Protein AF-W1U5C8-F1 (afdb_monomer)

Mean predicted aligned error: 3.64 Å

pLDDT: mean 94.64, std 7.41, range [47.38, 98.44]

Secondary structure (DSSP, 8-state):
----TT-S-HHHHHHHHHHHHTT-TTS--------SS-GGG-S-EE---HHHHHHHHHT----HHHHHHHHHTT-S-HHHHHHHHH---------PPTT-EE---

Foldseek 3Di:
DDACQPVDDPVVLVVCQVCVVVVNNPPDDDDDDFDADDPPNDPWDFDDDVVVVVVCQVRHADDPVNLVVVVVVVSHDVVSSVVRRVDHDDDDDDDDDGRDIDDGD

Sequence (105 aa):
MMNTGLVTDFYQLTMAQGLWRIGAHDVPCVFDRTYRNNPFGGGYTVVAGLEHLVDFIQNFRYGESEIAYLRSLHTFDEGFLQWLADFRFTGDIYAMTEGTIAFPG

Solvent-accessible surface area (backbone atoms only — not comparable to full-atom values): 6780 Å² total; per-residue (Å²): 131,89,64,44,56,74,77,62,62,72,64,58,57,56,49,48,47,56,30,47,77,72,70,50,64,82,59,91,80,85,84,86,90,71,50,86,65,46,66,96,80,44,98,51,43,69,40,76,63,62,69,63,50,52,56,47,55,79,58,39,30,37,44,71,70,54,51,53,52,52,55,74,65,74,76,64,56,70,71,55,51,53,51,46,52,71,44,63,86,83,80,88,84,88,76,82,61,71,72,36,80,44,73,60,101

InterPro domains:
  IPR007229 Nicotinate phosphoribosyltransferase family [PTHR11098] (2-104)
  IPR040727 Nicotinate phosphoribosyltransferase, N-terminal domain [PF17767] (6-105)

Structure (mmCIF, N/CA/C/O backbone):
data_AF-W1U5C8-F1
#
_entry.id   AF-W1U5C8-F1
#
loop_
_atom_site.group_PDB
_atom_site.id
_atom_site.type_symbol
_atom_site.label_atom_id
_atom_site.label_alt_id
_atom_site.label_comp_id
_atom_site.label_asym_id
_atom_site.label_entity_id
_atom_site.label_seq_id
_atom_site.pdbx_PDB_ins_code
_atom_site.Cartn_x
_atom_site.Cartn_y
_atom_site.Cartn_z
_atom_site.occupancy
_atom_site.B_iso_or_equiv
_atom_site.auth_seq_id
_atom_site.auth_comp_id
_atom_site.auth_asym_id
_atom_site.auth_atom_id
_atom_site.pdbx_PDB_model_num
ATOM 1 N N . MET A 1 1 ? 0.582 16.435 -9.702 1.00 47.38 1 MET A N 1
ATOM 2 C CA . MET A 1 1 ? -0.340 15.321 -10.002 1.00 47.38 1 MET A CA 1
ATOM 3 C C . MET A 1 1 ? 0.104 14.162 -9.141 1.00 47.38 1 MET A C 1
ATOM 5 O O . MET A 1 1 ? 1.214 13.694 -9.348 1.00 47.38 1 MET A O 1
ATOM 9 N N . MET A 1 2 ? -0.647 13.826 -8.091 1.00 56.94 2 MET A N 1
ATOM 10 C CA . MET A 1 2 ? -0.251 12.766 -7.158 1.00 56.94 2 MET A CA 1
ATOM 11 C C . MET A 1 2 ? -0.474 11.412 -7.828 1.00 56.94 2 MET A C 1
ATOM 13 O O . MET A 1 2 ? -1.564 10.860 -7.753 1.00 56.94 2 MET A O 1
ATOM 17 N N . ASN A 1 3 ? 0.554 10.915 -8.512 1.00 62.03 3 ASN A N 1
ATOM 18 C CA . ASN A 1 3 ? 0.633 9.500 -8.833 1.00 62.03 3 ASN A CA 1
ATOM 19 C C . ASN A 1 3 ? 1.106 8.773 -7.566 1.00 62.03 3 ASN A C 1
ATOM 21 O O . ASN A 1 3 ? 2.040 9.226 -6.899 1.00 62.03 3 ASN A O 1
ATOM 25 N N . THR A 1 4 ? 0.371 7.735 -7.176 1.00 77.06 4 THR A N 1
ATOM 26 C CA . THR A 1 4 ? 0.480 7.075 -5.868 1.00 77.06 4 THR A CA 1
ATOM 27 C C . THR A 1 4 ? 1.182 5.723 -5.931 1.00 77.06 4 THR A C 1
ATOM 29 O O . THR A 1 4 ? 1.355 5.094 -4.888 1.00 77.06 4 THR A O 1
ATOM 32 N N . GLY A 1 5 ? 1.622 5.272 -7.111 1.00 86.19 5 GLY A N 1
ATOM 33 C CA . GLY A 1 5 ? 2.246 3.960 -7.296 1.00 86.19 5 GLY A CA 1
ATOM 34 C C . GLY A 1 5 ? 3.504 3.765 -6.445 1.00 86.19 5 GLY A C 1
ATOM 35 O O . GLY A 1 5 ? 3.801 2.654 -6.002 1.00 86.19 5 GLY A O 1
ATOM 36 N N . LEU A 1 6 ? 4.225 4.854 -6.160 1.00 93.75 6 LEU A N 1
ATOM 37 C CA . LEU A 1 6 ? 5.400 4.839 -5.282 1.00 93.75 6 LEU A CA 1
ATOM 38 C C . LEU A 1 6 ? 5.090 5.042 -3.792 1.00 93.75 6 LEU A C 1
ATOM 40 O O . LEU A 1 6 ? 6.017 5.052 -2.983 1.00 93.75 6 LEU A O 1
ATOM 44 N N . VAL A 1 7 ? 3.821 5.177 -3.395 1.00 93.81 7 VAL A N 1
ATOM 45 C CA . VAL A 1 7 ? 3.414 5.196 -1.979 1.00 93.81 7 VAL A CA 1
ATOM 46 C C . VAL A 1 7 ? 3.401 3.759 -1.458 1.00 93.81 7 VAL A C 1
ATOM 48 O O . VAL A 1 7 ? 2.362 3.138 -1.259 1.00 93.81 7 VAL A O 1
ATOM 51 N N . THR A 1 8 ? 4.598 3.207 -1.306 1.00 94.50 8 THR A N 1
ATOM 52 C CA . THR A 1 8 ? 4.848 1.839 -0.865 1.00 94.50 8 THR A CA 1
ATOM 53 C C . THR A 1 8 ? 6.277 1.722 -0.351 1.00 94.50 8 THR A C 1
ATOM 55 O O . THR A 1 8 ? 7.156 2.503 -0.718 1.00 94.50 8 THR A O 1
ATOM 58 N N . ASP A 1 9 ? 6.545 0.701 0.455 1.00 97.19 9 ASP A N 1
ATOM 59 C CA . ASP A 1 9 ? 7.915 0.318 0.766 1.00 97.19 9 ASP A CA 1
ATOM 60 C C . ASP A 1 9 ? 8.589 -0.324 -0.454 1.00 97.19 9 ASP A C 1
ATOM 62 O O . ASP A 1 9 ? 7.972 -1.095 -1.195 1.00 97.19 9 ASP A O 1
ATOM 66 N N . PHE A 1 10 ? 9.889 -0.071 -0.633 1.00 96.75 10 PHE A N 1
ATOM 67 C CA . PHE A 1 10 ? 10.663 -0.584 -1.772 1.00 96.75 10 PHE A CA 1
ATOM 68 C C . PHE A 1 10 ? 10.639 -2.117 -1.878 1.00 96.75 10 PHE A C 1
ATOM 70 O O . PHE A 1 10 ? 10.631 -2.664 -2.981 1.00 96.75 10 PHE A O 1
ATOM 77 N N . TYR A 1 11 ? 10.581 -2.821 -0.741 1.00 97.62 11 TYR A N 1
ATOM 78 C CA . TYR A 1 11 ? 10.559 -4.285 -0.735 1.00 97.62 11 TYR A CA 1
ATOM 79 C C . TYR A 1 11 ?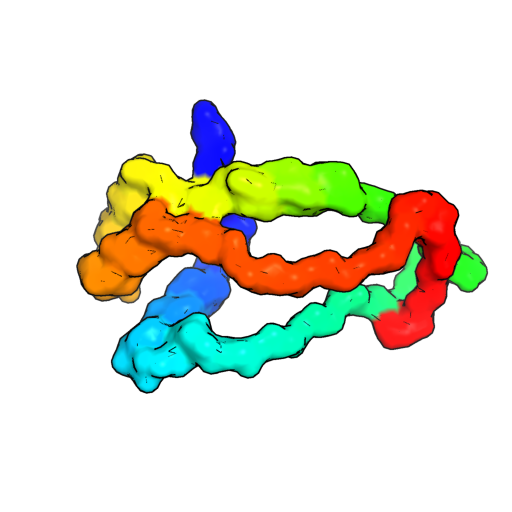 9.296 -4.867 -1.386 1.00 97.62 11 TYR A C 1
ATOM 81 O O . TYR A 1 11 ? 9.338 -5.986 -1.889 1.00 97.62 11 TYR A O 1
ATOM 89 N N . GLN A 1 12 ? 8.181 -4.129 -1.404 1.00 97.44 12 GLN A N 1
ATOM 90 C CA . GLN A 1 12 ? 6.956 -4.586 -2.063 1.00 97.44 12 GLN A CA 1
ATOM 91 C C . GLN A 1 12 ? 7.160 -4.683 -3.576 1.00 97.44 12 GLN A C 1
ATOM 93 O O . GLN A 1 12 ? 6.734 -5.650 -4.201 1.00 97.44 12 GLN A O 1
ATOM 98 N N . LEU A 1 13 ? 7.899 -3.734 -4.161 1.00 97.62 13 LEU A N 1
ATOM 99 C CA . LEU A 1 13 ? 8.224 -3.738 -5.588 1.00 97.62 13 LEU A CA 1
ATOM 100 C C . LEU A 1 13 ? 9.189 -4.873 -5.942 1.00 97.62 13 LEU A C 1
ATOM 102 O O . LEU A 1 13 ? 9.015 -5.546 -6.958 1.00 97.62 13 LEU A O 1
ATOM 106 N N . THR A 1 14 ? 10.200 -5.119 -5.104 1.00 98.12 14 THR A N 1
ATOM 107 C CA . THR A 1 14 ? 11.148 -6.216 -5.348 1.00 98.12 14 THR A CA 1
ATOM 108 C C . THR A 1 14 ? 10.490 -7.586 -5.173 1.00 98.12 14 THR A C 1
ATOM 110 O O . THR A 1 14 ? 10.768 -8.495 -5.957 1.00 98.12 14 THR A O 1
ATOM 113 N N . MET A 1 15 ? 9.573 -7.730 -4.211 1.00 98.12 15 MET A N 1
ATOM 114 C CA . MET A 1 15 ? 8.765 -8.938 -4.032 1.00 98.12 15 MET A CA 1
ATOM 115 C C . MET A 1 15 ? 7.815 -9.163 -5.212 1.00 98.12 15 MET A C 1
ATOM 117 O O . MET A 1 15 ? 7.779 -10.268 -5.754 1.00 98.12 15 MET A O 1
ATOM 121 N N . ALA A 1 16 ? 7.108 -8.119 -5.656 1.00 97.69 16 ALA A N 1
ATOM 122 C CA . ALA A 1 16 ? 6.215 -8.179 -6.810 1.00 97.69 16 ALA A CA 1
ATOM 123 C C . ALA A 1 16 ? 6.960 -8.609 -8.082 1.00 97.69 16 ALA A C 1
ATOM 125 O O . ALA A 1 16 ? 6.496 -9.507 -8.781 1.00 97.69 16 ALA A O 1
ATOM 126 N N . GLN A 1 17 ? 8.157 -8.069 -8.340 1.00 98.38 17 GLN A N 1
ATOM 127 C CA . GLN A 1 17 ? 9.001 -8.540 -9.441 1.00 98.38 17 GLN A CA 1
ATOM 128 C C . GLN A 1 17 ? 9.392 -10.016 -9.281 1.00 98.38 17 GLN A C 1
ATOM 130 O O . GLN A 1 17 ? 9.403 -10.763 -10.259 1.00 98.38 17 GLN A O 1
ATOM 135 N N . GLY A 1 18 ? 9.721 -10.449 -8.060 1.00 98.38 18 GLY A N 1
ATOM 136 C CA . GLY A 1 18 ? 10.019 -11.850 -7.763 1.00 98.38 18 GLY A CA 1
ATOM 137 C C . GLY A 1 18 ? 8.863 -12.780 -8.142 1.00 98.38 18 GLY A C 1
ATOM 138 O O . GLY A 1 18 ? 9.082 -13.764 -8.847 1.00 98.38 18 GLY A O 1
ATOM 139 N N . LEU A 1 19 ? 7.636 -12.427 -7.745 1.00 98.31 19 LEU A N 1
ATOM 140 C CA . LEU A 1 19 ? 6.413 -13.151 -8.110 1.00 98.31 19 LEU A CA 1
ATOM 141 C C . LEU A 1 19 ? 6.130 -13.081 -9.615 1.00 98.31 19 LEU A C 1
ATOM 143 O O . LEU A 1 19 ? 5.738 -14.082 -10.215 1.00 98.31 19 LEU A O 1
ATOM 147 N N . TRP A 1 20 ? 6.371 -11.930 -10.242 1.00 98.38 20 TRP A N 1
ATOM 148 C CA . TRP A 1 20 ? 6.193 -11.741 -11.679 1.00 98.38 20 TRP A CA 1
ATOM 149 C C . TRP A 1 20 ? 7.104 -12.666 -12.493 1.00 98.38 20 TRP A C 1
ATOM 151 O O . TRP A 1 20 ? 6.619 -13.391 -13.360 1.00 98.38 20 TRP A O 1
ATOM 161 N N . ARG A 1 21 ? 8.395 -12.739 -12.140 1.00 98.06 21 ARG A N 1
ATOM 162 C CA . ARG A 1 21 ? 9.397 -13.588 -12.811 1.00 98.06 21 ARG A CA 1
ATOM 163 C C . ARG A 1 21 ? 9.053 -15.075 -12.792 1.00 98.06 21 ARG A C 1
ATOM 165 O O . ARG A 1 21 ? 9.386 -15.782 -13.737 1.00 98.06 21 ARG A O 1
ATOM 172 N N . ILE A 1 22 ? 8.414 -15.550 -11.724 1.00 98.00 22 ILE A N 1
ATOM 173 C CA . ILE A 1 22 ? 8.002 -16.956 -11.594 1.00 98.00 22 ILE A CA 1
ATOM 174 C C . ILE A 1 22 ? 6.558 -17.204 -12.057 1.00 98.00 22 ILE A C 1
ATOM 176 O O . ILE A 1 22 ? 6.059 -18.315 -11.906 1.00 98.00 22 ILE A O 1
ATOM 180 N N . GLY A 1 23 ? 5.874 -16.186 -12.593 1.00 97.50 23 GLY A N 1
ATOM 181 C CA . GLY A 1 23 ? 4.489 -16.299 -13.057 1.00 97.50 23 GLY A CA 1
ATOM 182 C C . GLY A 1 23 ? 3.449 -16.452 -11.940 1.00 97.50 23 GLY A C 1
ATOM 183 O O . GLY A 1 23 ? 2.349 -16.921 -12.204 1.00 97.50 23 GLY A O 1
ATOM 184 N N . ALA A 1 24 ? 3.773 -16.070 -10.702 1.00 97.50 24 ALA A N 1
ATOM 185 C CA . ALA A 1 24 ? 2.896 -16.209 -9.534 1.00 97.50 24 ALA A CA 1
ATOM 186 C C . ALA A 1 24 ? 2.190 -14.903 -9.118 1.00 97.50 24 ALA A C 1
ATOM 188 O O . ALA A 1 24 ? 1.521 -14.867 -8.090 1.00 97.50 24 ALA A O 1
ATOM 189 N N . HIS A 1 25 ? 2.349 -13.823 -9.885 1.00 95.62 25 HIS A N 1
ATOM 190 C CA . HIS A 1 25 ? 1.794 -12.501 -9.567 1.00 95.62 25 HIS A CA 1
ATOM 191 C C . HIS A 1 25 ? 0.258 -12.435 -9.620 1.00 95.62 25 HIS A C 1
ATOM 193 O O . HIS A 1 25 ? -0.319 -11.596 -8.936 1.00 95.62 25 HIS A O 1
ATOM 199 N N . ASP A 1 26 ? -0.389 -13.345 -10.355 1.00 94.06 26 ASP A N 1
ATOM 200 C CA . ASP A 1 26 ? -1.854 -13.441 -10.461 1.00 94.06 26 ASP A CA 1
ATOM 201 C C . ASP A 1 26 ? -2.456 -14.540 -9.565 1.00 94.06 26 ASP A C 1
ATOM 203 O O . ASP A 1 26 ? -3.637 -14.876 -9.676 1.00 94.06 26 ASP A O 1
ATOM 207 N N . VAL A 1 27 ? -1.656 -15.144 -8.678 1.00 96.75 27 VAL A N 1
ATOM 208 C CA . VAL A 1 27 ? -2.165 -16.150 -7.737 1.00 96.75 27 VAL A CA 1
ATOM 209 C C . VAL A 1 27 ? -3.083 -15.463 -6.717 1.00 96.75 27 VAL A C 1
ATOM 211 O O . VAL A 1 27 ? -2.641 -14.525 -6.047 1.00 96.75 27 VAL A O 1
ATOM 214 N N . PRO A 1 28 ? -4.336 -15.930 -6.539 1.00 96.25 28 PRO A N 1
ATOM 215 C CA . PRO A 1 28 ? -5.237 -15.366 -5.542 1.00 96.25 28 PRO A CA 1
ATOM 216 C C . PRO A 1 28 ? -4.633 -15.418 -4.137 1.00 96.25 28 PRO A C 1
ATOM 218 O O . PRO A 1 28 ? -4.151 -16.461 -3.689 1.00 96.25 28 PRO A O 1
ATOM 221 N N . CYS A 1 29 ? -4.690 -14.294 -3.429 1.00 95.94 29 CYS A N 1
ATOM 222 C CA . CYS A 1 29 ? -4.182 -14.152 -2.071 1.00 95.94 29 CYS A CA 1
ATOM 223 C C . CYS A 1 29 ? -5.166 -13.363 -1.202 1.00 95.94 29 CYS A C 1
ATOM 225 O O . CYS A 1 29 ? -5.991 -12.601 -1.704 1.00 95.94 29 CYS A O 1
ATOM 227 N N . VAL A 1 30 ? -5.084 -13.576 0.112 1.00 97.56 30 VAL A N 1
ATOM 228 C CA . VAL A 1 30 ? -5.933 -12.920 1.112 1.00 97.56 30 VAL A CA 1
ATOM 229 C C . VAL A 1 30 ? -5.034 -12.302 2.173 1.00 97.56 3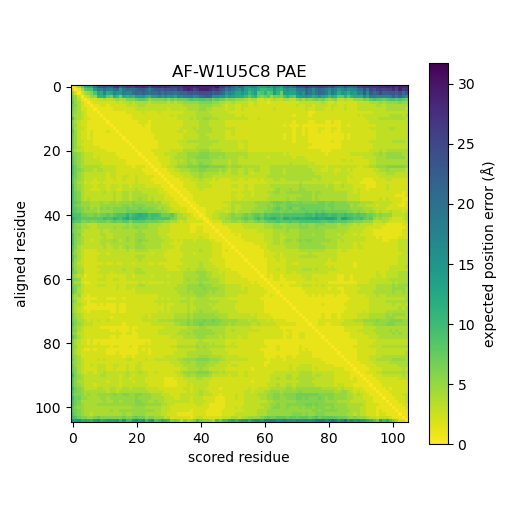0 VAL A C 1
ATOM 231 O O . VAL A 1 30 ? -4.100 -12.950 2.649 1.00 97.56 30 VAL A O 1
ATOM 234 N N . PHE A 1 31 ? -5.323 -11.054 2.534 1.00 96.81 31 PHE A N 1
ATOM 235 C CA . PHE A 1 31 ? -4.640 -10.324 3.594 1.00 96.81 31 PHE A CA 1
ATOM 236 C C . PHE A 1 31 ? -5.667 -9.747 4.562 1.00 96.81 31 PHE A C 1
ATOM 238 O O . PHE A 1 31 ? -6.590 -9.051 4.142 1.00 96.81 31 PHE A O 1
ATOM 245 N N . ASP A 1 32 ? -5.448 -9.975 5.853 1.00 96.31 32 ASP A N 1
ATOM 246 C CA . ASP A 1 32 ? -6.242 -9.387 6.925 1.00 96.31 32 ASP A CA 1
ATOM 247 C C . ASP A 1 32 ? -5.456 -8.273 7.613 1.00 96.31 32 ASP A C 1
ATOM 249 O O . ASP A 1 32 ? -4.280 -8.425 7.962 1.00 96.31 32 ASP A O 1
ATOM 253 N N . ARG A 1 33 ? -6.118 -7.135 7.831 1.00 94.56 33 ARG A N 1
ATOM 254 C CA . ARG A 1 33 ? -5.548 -6.014 8.575 1.00 94.56 33 ARG A CA 1
ATOM 255 C C . ARG A 1 33 ? -6.164 -5.956 9.961 1.00 94.56 33 ARG A C 1
ATOM 257 O O . ARG A 1 33 ? -7.338 -5.630 10.105 1.00 94.56 33 ARG A O 1
ATOM 264 N N . THR A 1 34 ? -5.336 -6.172 10.977 1.00 95.38 34 THR A N 1
ATOM 265 C CA . THR A 1 34 ? -5.751 -6.062 12.374 1.00 95.38 34 THR A CA 1
ATOM 266 C C . THR A 1 34 ? -4.760 -5.259 13.211 1.00 95.38 34 THR A C 1
ATOM 268 O O . THR A 1 34 ? -3.722 -4.798 12.725 1.00 95.38 34 THR A O 1
ATOM 271 N N . TYR A 1 35 ? -5.103 -5.033 14.477 1.00 95.25 35 TYR A N 1
ATOM 272 C CA . TYR A 1 35 ? -4.255 -4.334 15.432 1.00 95.25 35 TYR A CA 1
ATOM 273 C C . TYR A 1 35 ? -4.232 -5.091 16.764 1.00 95.25 35 TYR A C 1
ATOM 275 O O . TYR A 1 35 ? -5.192 -5.755 17.137 1.00 95.25 35 TYR A O 1
ATOM 283 N N . ARG A 1 36 ? -3.106 -5.012 17.483 1.00 95.88 36 ARG A N 1
ATOM 284 C CA . ARG A 1 36 ? -2.834 -5.907 18.625 1.00 95.88 36 ARG A CA 1
ATOM 285 C C . ARG A 1 36 ? -3.275 -5.371 19.979 1.00 95.88 36 ARG A C 1
ATOM 287 O O . ARG A 1 36 ? -3.520 -6.152 20.886 1.00 95.88 36 ARG A O 1
ATOM 294 N N . ASN A 1 37 ? -3.328 -4.052 20.135 1.00 95.81 37 ASN A N 1
ATOM 295 C CA . ASN A 1 37 ? -3.641 -3.404 21.405 1.00 95.81 37 ASN A CA 1
ATOM 296 C C . ASN A 1 37 ? -4.490 -2.167 21.153 1.00 95.81 37 ASN A C 1
ATOM 298 O O . ASN A 1 37 ? -4.209 -1.414 20.220 1.00 95.81 37 ASN A O 1
ATOM 302 N N . ASN A 1 38 ? -5.472 -1.916 22.016 1.00 96.75 38 ASN A N 1
ATOM 303 C CA . ASN A 1 38 ? -6.195 -0.654 21.974 1.00 96.75 38 ASN A CA 1
ATOM 304 C C . ASN A 1 38 ? -5.235 0.508 22.264 1.00 96.75 38 ASN A C 1
ATOM 306 O O . ASN A 1 38 ? -4.460 0.449 23.229 1.00 96.75 38 ASN A O 1
ATOM 310 N N . PRO A 1 39 ? -5.275 1.572 21.45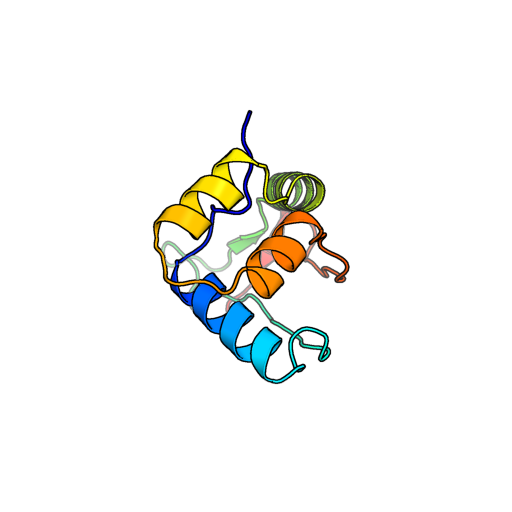0 1.00 94.75 39 PRO A N 1
ATOM 311 C CA . PRO A 1 39 ? -4.446 2.736 21.678 1.00 94.75 39 PRO A CA 1
ATOM 312 C C . PRO A 1 39 ? -4.865 3.430 22.983 1.00 94.75 39 PRO A C 1
ATOM 314 O O . PRO A 1 39 ? -5.995 3.295 23.457 1.00 94.75 39 PRO A O 1
ATOM 317 N N . PHE A 1 40 ? -3.929 4.169 23.582 1.00 96.00 40 PHE A N 1
ATOM 318 C CA . PHE A 1 40 ? -4.158 4.988 24.783 1.00 96.00 40 PHE A CA 1
ATOM 319 C C . PHE A 1 40 ? -4.629 4.216 26.033 1.00 96.00 40 PHE A C 1
ATOM 321 O O . PHE A 1 40 ? -5.103 4.829 26.984 1.00 96.00 40 PHE A O 1
ATOM 328 N N . GLY A 1 41 ? -4.512 2.881 26.045 1.00 92.81 41 GLY A N 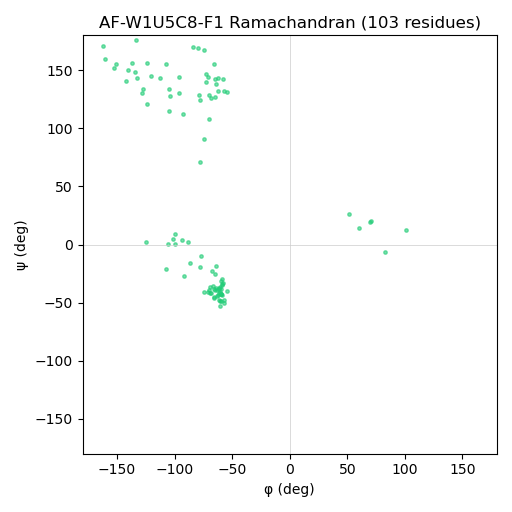1
ATOM 329 C CA . GLY A 1 41 ? -5.039 2.042 27.128 1.00 92.81 41 GLY A CA 1
ATOM 330 C C . GLY A 1 41 ? -6.571 1.982 27.171 1.00 92.81 41 GLY A C 1
ATOM 331 O O . GLY A 1 41 ? -7.139 1.668 28.215 1.00 92.81 41 GLY A O 1
ATOM 332 N N . GLY A 1 42 ? -7.244 2.316 26.064 1.00 93.69 42 GLY A N 1
ATOM 333 C CA . GLY A 1 42 ? -8.701 2.338 25.967 1.00 93.69 42 GLY A CA 1
ATOM 334 C C . GLY A 1 42 ? -9.353 0.951 25.897 1.00 93.69 42 GLY A C 1
ATOM 335 O O . GLY A 1 42 ? -8.707 -0.069 25.653 1.00 93.69 42 GLY A O 1
ATOM 336 N N . GLY A 1 43 ? -10.677 0.921 26.070 1.00 96.56 43 GLY A N 1
ATOM 337 C CA . GLY A 1 43 ? -11.478 -0.305 25.950 1.00 96.56 43 GLY A CA 1
ATOM 338 C C . GLY A 1 43 ? -11.767 -0.733 24.507 1.00 96.56 43 GLY A C 1
ATOM 339 O O . GLY A 1 43 ? -12.089 -1.896 24.279 1.00 96.56 43 GLY A O 1
ATOM 340 N N . TYR A 1 44 ? -11.638 0.179 23.538 1.00 96.44 44 TYR A N 1
ATOM 341 C CA . TYR A 1 44 ? -11.947 -0.064 22.129 1.00 96.44 44 TYR A CA 1
ATOM 342 C C . TYR A 1 44 ? -11.312 0.977 21.191 1.00 96.44 44 TYR A C 1
ATOM 344 O O . TYR A 1 44 ? -10.825 2.011 21.653 1.00 96.44 44 TYR A O 1
ATOM 352 N N . THR A 1 45 ? -11.376 0.728 19.878 1.00 97.25 45 THR A N 1
ATOM 353 C CA . THR A 1 45 ? -11.001 1.681 18.815 1.00 97.25 45 THR A CA 1
ATOM 354 C C . THR A 1 45 ? -12.203 1.956 17.915 1.00 97.25 45 THR A C 1
ATOM 356 O O . THR A 1 45 ? -12.997 1.057 17.662 1.00 97.25 45 THR A O 1
ATOM 359 N N . VAL A 1 46 ? -12.350 3.181 17.410 1.00 96.94 46 VAL A N 1
ATOM 360 C CA . VAL A 1 46 ? -13.368 3.512 16.399 1.00 96.94 46 VAL A CA 1
ATOM 361 C C . VAL A 1 46 ? -12.730 3.458 15.011 1.00 96.94 46 VAL A C 1
ATOM 363 O O . VAL A 1 46 ? -11.665 4.037 14.801 1.00 96.94 46 VAL A O 1
ATOM 366 N N . VAL A 1 47 ? -13.366 2.758 14.072 1.00 97.31 47 VAL A N 1
ATOM 367 C CA . VAL A 1 47 ? -12.896 2.629 12.684 1.00 97.31 47 VAL A CA 1
ATOM 368 C C . VAL A 1 47 ? -13.055 3.960 11.946 1.00 97.31 47 VAL A C 1
ATOM 370 O O . VAL A 1 47 ? -14.143 4.534 11.936 1.00 97.31 47 VAL A O 1
ATOM 373 N N . ALA A 1 48 ? -11.978 4.429 11.311 1.00 96.81 48 ALA A N 1
ATOM 374 C CA . ALA A 1 48 ? -11.938 5.646 10.499 1.00 96.81 48 ALA A CA 1
ATOM 375 C C . ALA A 1 48 ? -10.875 5.548 9.385 1.00 96.81 48 ALA A C 1
ATOM 377 O O . ALA A 1 48 ? -9.894 4.812 9.528 1.00 96.81 48 ALA A O 1
ATOM 378 N N . GLY A 1 49 ? -11.049 6.313 8.304 1.00 95.38 49 GLY A N 1
ATOM 379 C CA . GLY A 1 49 ? -10.150 6.409 7.149 1.00 95.38 49 GLY A CA 1
ATOM 380 C C . GLY A 1 49 ? -10.580 5.606 5.914 1.00 95.38 49 GLY A C 1
ATOM 381 O O . GLY A 1 49 ? -9.766 5.429 5.008 1.00 95.38 49 GLY A O 1
ATOM 382 N N . LEU A 1 50 ? -11.817 5.100 5.867 1.00 95.50 50 LEU A N 1
ATOM 383 C CA . LEU A 1 50 ? -12.299 4.265 4.763 1.00 95.50 50 LEU A CA 1
ATOM 384 C C . LEU A 1 50 ? -12.500 5.081 3.481 1.00 95.50 50 LEU A C 1
ATOM 386 O O . LEU A 1 50 ? -12.104 4.618 2.417 1.00 95.50 50 LEU A O 1
ATOM 390 N N . GLU A 1 51 ? -13.038 6.300 3.580 1.00 94.50 51 GLU A N 1
ATOM 391 C CA . GLU A 1 51 ? -13.203 7.201 2.426 1.00 94.50 51 GLU A CA 1
ATOM 392 C C . GLU A 1 51 ? -11.856 7.468 1.736 1.00 94.50 51 GLU A C 1
ATOM 394 O O . GLU A 1 51 ? -11.691 7.200 0.548 1.00 94.50 51 GLU A O 1
ATOM 399 N N . HIS A 1 52 ? -10.840 7.855 2.513 1.00 93.56 52 HIS A N 1
ATOM 400 C CA . HIS A 1 52 ? -9.492 8.098 1.992 1.00 93.56 52 HIS A CA 1
ATOM 401 C C . HIS A 1 52 ? -8.863 6.851 1.355 1.00 93.56 52 HIS A C 1
ATOM 403 O O . HIS A 1 52 ? -8.124 6.960 0.377 1.00 93.56 52 HIS A O 1
ATOM 409 N N . LEU A 1 53 ? -9.123 5.663 1.914 1.00 93.88 53 LEU A N 1
ATOM 410 C CA . LEU A 1 53 ? -8.639 4.403 1.355 1.00 93.88 53 LEU A CA 1
ATOM 411 C C . LEU A 1 53 ? -9.278 4.123 -0.012 1.00 93.88 53 LEU A C 1
ATOM 413 O O . LEU A 1 53 ? -8.568 3.754 -0.949 1.00 93.88 53 LEU A O 1
ATOM 417 N N . VAL A 1 54 ? -10.594 4.315 -0.132 1.00 93.88 54 VAL A N 1
ATOM 418 C CA . VAL A 1 54 ? -11.324 4.134 -1.396 1.00 93.88 54 VAL A CA 1
ATOM 419 C C . VAL A 1 54 ? -10.783 5.087 -2.459 1.00 93.88 54 VAL A C 1
ATOM 421 O O . VAL A 1 54 ? -10.422 4.635 -3.548 1.00 93.88 54 VAL A O 1
ATOM 424 N N . ASP A 1 55 ? -10.635 6.368 -2.122 1.00 93.69 55 ASP A N 1
ATOM 425 C CA . ASP A 1 55 ? -10.076 7.373 -3.027 1.00 93.69 55 ASP A CA 1
ATOM 426 C C . ASP A 1 55 ? -8.650 7.018 -3.467 1.00 93.69 55 ASP A C 1
ATOM 428 O O . ASP A 1 55 ? -8.308 7.131 -4.648 1.00 93.69 55 ASP A O 1
ATOM 432 N N . PHE A 1 56 ? -7.809 6.549 -2.539 1.00 93.69 56 PHE A N 1
ATOM 433 C CA . PHE A 1 56 ? -6.442 6.134 -2.846 1.00 93.69 56 PHE A CA 1
ATOM 434 C C . PHE A 1 56 ? -6.411 4.993 -3.867 1.00 93.69 56 PHE A C 1
ATOM 436 O O . PHE A 1 56 ? -5.683 5.078 -4.855 1.00 93.69 56 PHE A O 1
ATOM 443 N N . ILE A 1 57 ? -7.214 3.947 -3.661 1.00 93.56 57 ILE A N 1
ATOM 444 C CA . ILE A 1 57 ? -7.219 2.754 -4.518 1.00 93.56 57 ILE A CA 1
ATOM 445 C C . ILE A 1 57 ? -7.766 3.061 -5.909 1.00 93.56 57 ILE A C 1
ATOM 447 O O . ILE A 1 57 ? -7.192 2.616 -6.903 1.00 93.56 57 ILE A O 1
ATOM 451 N N . GLN A 1 58 ? -8.839 3.851 -6.006 1.00 92.75 58 GLN A N 1
ATOM 452 C CA . GLN A 1 58 ? -9.421 4.237 -7.298 1.00 92.75 58 GLN A CA 1
ATOM 453 C C . GLN A 1 58 ? -8.418 4.986 -8.186 1.00 92.75 58 GLN A C 1
ATOM 455 O O . GLN A 1 58 ? -8.434 4.859 -9.417 1.00 92.75 58 GLN A O 1
ATOM 460 N N . ASN A 1 59 ? -7.516 5.733 -7.551 1.00 92.06 59 ASN A N 1
ATOM 461 C CA . ASN A 1 59 ? -6.491 6.525 -8.212 1.00 92.06 59 ASN A CA 1
ATOM 462 C C . ASN A 1 59 ? -5.110 5.844 -8.233 1.00 92.06 59 ASN A C 1
ATOM 464 O O . ASN A 1 59 ? -4.174 6.408 -8.800 1.00 92.06 59 ASN A O 1
ATOM 468 N N . PHE A 1 60 ? -4.971 4.634 -7.677 1.00 93.62 60 PHE A N 1
ATOM 469 C CA . PHE A 1 60 ? -3.691 3.935 -7.579 1.00 93.62 60 PHE A CA 1
ATOM 470 C C . PHE A 1 60 ? -3.182 3.465 -8.938 1.00 93.62 60 PHE A C 1
ATOM 472 O O . PHE A 1 60 ? -3.737 2.542 -9.543 1.00 93.62 60 PHE A O 1
ATOM 479 N N . ARG A 1 61 ? -2.131 4.128 -9.435 1.00 94.50 61 ARG A N 1
ATOM 480 C CA . ARG A 1 61 ? -1.523 3.885 -10.751 1.00 94.50 61 ARG A CA 1
ATOM 481 C C . ARG A 1 61 ? -0.049 4.274 -10.740 1.00 94.50 61 ARG A C 1
ATOM 483 O O . ARG A 1 61 ? 0.331 5.208 -10.035 1.00 94.50 61 ARG A O 1
ATOM 490 N N . TYR A 1 62 ? 0.729 3.609 -11.591 1.00 95.81 62 TYR A N 1
ATOM 491 C CA . TYR A 1 62 ? 2.078 4.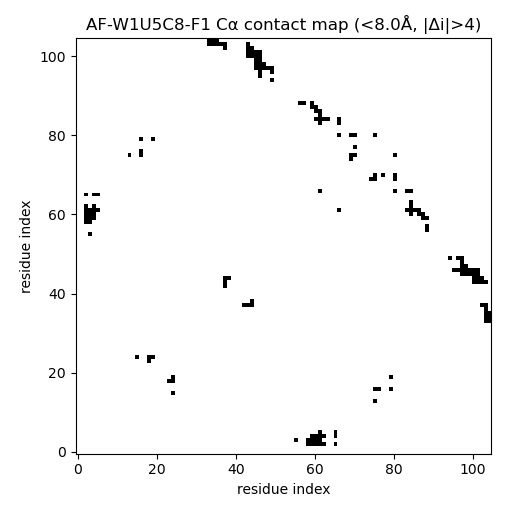035 -11.950 1.00 95.81 62 TYR A CA 1
ATOM 492 C C . TYR A 1 62 ? 2.019 4.901 -13.212 1.00 95.81 62 TYR A C 1
ATOM 494 O O . TYR A 1 62 ? 1.676 4.429 -14.294 1.00 95.81 62 TYR A O 1
ATOM 502 N N . GLY A 1 63 ? 2.322 6.184 -13.068 1.00 94.06 63 GLY A N 1
ATOM 503 C CA . GLY A 1 63 ? 2.478 7.126 -14.165 1.00 94.06 63 GLY A CA 1
ATOM 504 C C . GLY A 1 63 ? 3.880 7.092 -14.774 1.00 94.06 63 GLY A C 1
ATOM 505 O O . GLY A 1 63 ? 4.826 6.530 -14.221 1.00 94.06 63 GLY A O 1
ATOM 506 N N . GLU A 1 64 ? 4.034 7.769 -15.911 1.00 95.31 64 GLU A N 1
ATOM 507 C CA . GLU A 1 64 ? 5.277 7.783 -16.693 1.00 95.31 64 GLU A CA 1
ATOM 508 C C . GLU A 1 64 ? 6.508 8.199 -15.876 1.00 95.31 64 GLU A C 1
ATOM 510 O O . GLU A 1 64 ? 7.572 7.593 -16.004 1.00 95.31 64 GLU A O 1
ATOM 515 N N . SER A 1 65 ? 6.368 9.196 -14.996 1.00 95.12 65 SER A N 1
ATOM 516 C CA . SER A 1 65 ? 7.467 9.678 -14.152 1.00 95.12 65 SER A CA 1
ATOM 517 C C . SER A 1 65 ? 7.929 8.643 -13.125 1.00 95.12 65 SER A C 1
ATOM 519 O O . SER A 1 65 ? 9.118 8.561 -12.829 1.00 95.12 65 SER A O 1
ATOM 521 N N . GLU A 1 66 ? 7.008 7.846 -12.582 1.00 95.75 66 GLU A N 1
ATOM 522 C CA . GLU A 1 66 ? 7.332 6.797 -11.612 1.00 95.75 66 GLU A CA 1
ATOM 523 C C . GLU A 1 66 ? 7.995 5.613 -12.310 1.00 95.75 66 GLU A C 1
ATOM 525 O O . GLU A 1 66 ? 9.000 5.106 -11.823 1.00 95.75 66 GLU A O 1
ATOM 530 N N . ILE A 1 67 ? 7.505 5.230 -13.493 1.00 97.44 67 ILE A N 1
ATOM 531 C CA . ILE A 1 67 ? 8.144 4.200 -14.320 1.00 97.44 67 ILE A CA 1
ATOM 532 C C . ILE A 1 67 ? 9.550 4.636 -14.747 1.00 97.44 67 ILE A C 1
ATOM 534 O O . ILE A 1 67 ? 10.492 3.849 -14.665 1.00 97.44 67 ILE A O 1
ATOM 538 N N . ALA A 1 68 ? 9.727 5.895 -15.157 1.00 97.38 68 ALA A N 1
ATOM 539 C CA . ALA A 1 68 ? 11.041 6.445 -15.482 1.00 97.38 68 ALA A CA 1
ATOM 540 C C . ALA A 1 68 ? 11.984 6.428 -14.269 1.00 97.38 68 ALA A C 1
ATOM 542 O O . ALA A 1 68 ? 13.148 6.044 -14.402 1.00 97.38 68 ALA A O 1
ATOM 543 N N . TYR A 1 69 ? 11.478 6.783 -13.084 1.00 97.12 69 TYR A N 1
ATOM 544 C CA . TYR A 1 69 ? 12.234 6.682 -11.841 1.00 97.12 69 TYR A CA 1
ATOM 545 C C . TYR A 1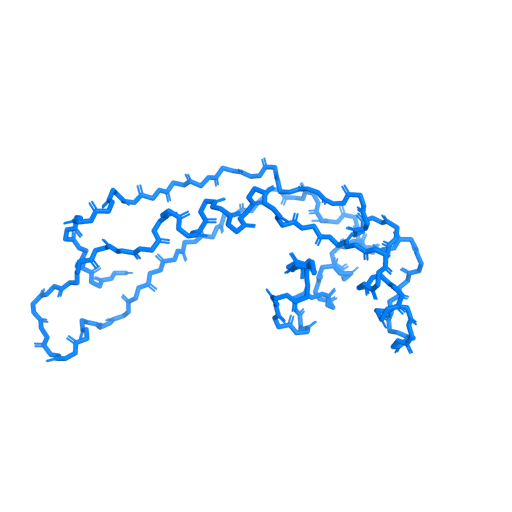 69 ? 12.649 5.234 -11.552 1.00 97.12 69 TYR A C 1
ATOM 547 O O . TYR A 1 69 ? 13.840 4.972 -11.401 1.00 97.12 69 TYR A O 1
ATOM 555 N N . LEU A 1 70 ? 11.718 4.278 -11.552 1.00 97.56 70 LEU A N 1
ATOM 556 C CA . LEU A 1 70 ? 12.024 2.868 -11.290 1.00 97.56 70 LEU A CA 1
ATOM 557 C C . LEU A 1 70 ? 13.025 2.289 -12.299 1.00 97.56 70 LEU A C 1
ATOM 559 O O . LEU A 1 70 ? 13.935 1.559 -11.907 1.00 97.56 70 LEU A O 1
ATOM 563 N N . ARG A 1 71 ? 12.922 2.675 -13.577 1.00 98.25 71 ARG A N 1
ATOM 564 C CA . ARG A 1 71 ? 13.895 2.310 -14.617 1.00 98.25 71 ARG A CA 1
ATOM 565 C C . ARG A 1 71 ? 15.300 2.815 -14.294 1.00 98.25 71 ARG A C 1
ATOM 567 O O . ARG A 1 71 ? 16.270 2.075 -14.445 1.00 98.25 71 ARG A O 1
ATOM 574 N N . SER A 1 72 ? 15.413 4.056 -13.813 1.00 98.25 72 SER A N 1
ATOM 575 C CA . SER A 1 72 ? 16.702 4.671 -13.457 1.00 98.25 72 SER A CA 1
ATOM 576 C C . SER A 1 72 ? 17.427 3.971 -12.302 1.00 98.25 72 SER A C 1
ATOM 578 O O . SER A 1 72 ? 18.635 4.122 -12.155 1.00 98.25 72 SER A O 1
ATOM 580 N N . LEU A 1 73 ? 16.717 3.168 -11.501 1.00 97.81 73 LEU A N 1
ATOM 581 C CA . LEU A 1 73 ? 17.316 2.388 -10.416 1.00 97.81 73 LEU A CA 1
ATOM 582 C C . LEU A 1 73 ? 18.058 1.139 -10.911 1.00 97.81 73 LEU A C 1
ATOM 584 O O . LEU A 1 73 ? 18.712 0.478 -10.107 1.00 97.81 73 LEU A O 1
ATOM 588 N N . HIS A 1 74 ? 17.922 0.769 -12.192 1.00 97.25 74 HIS A N 1
ATOM 589 C CA . HIS A 1 74 ? 18.567 -0.407 -12.797 1.00 97.25 74 HIS A CA 1
ATOM 590 C C . HIS A 1 74 ? 18.355 -1.720 -12.014 1.00 97.25 74 HIS A C 1
ATOM 592 O O . HIS A 1 74 ? 19.174 -2.635 -12.065 1.00 97.25 74 HIS A O 1
ATOM 598 N N . THR A 1 75 ? 17.250 -1.801 -11.268 1.00 97.50 75 THR A N 1
ATOM 599 C CA . THR A 1 75 ? 16.911 -2.926 -10.380 1.00 97.50 75 THR A CA 1
ATOM 600 C C . THR A 1 75 ? 15.771 -3.783 -10.945 1.00 97.50 75 THR A C 1
ATOM 602 O O . THR A 1 75 ? 15.612 -4.946 -10.562 1.00 97.50 75 THR A O 1
ATOM 605 N N . PHE A 1 76 ? 14.976 -3.218 -11.858 1.00 98.44 76 PHE A N 1
ATOM 606 C CA . PHE A 1 76 ? 13.750 -3.825 -12.365 1.00 98.44 76 PHE A CA 1
ATOM 607 C C . PHE A 1 76 ? 13.855 -4.214 -13.842 1.00 98.44 76 PHE A C 1
ATOM 609 O O . PHE A 1 76 ? 14.463 -3.495 -14.634 1.00 98.44 76 PHE A O 1
ATOM 616 N N . ASP A 1 77 ? 13.243 -5.339 -14.205 1.00 98.31 77 ASP A N 1
ATOM 617 C CA . ASP A 1 77 ? 13.165 -5.825 -15.579 1.00 98.31 77 ASP A CA 1
ATOM 618 C C . ASP A 1 77 ? 12.184 -4.963 -16.382 1.00 98.31 77 ASP A C 1
ATOM 620 O O . ASP A 1 77 ? 11.096 -4.643 -15.903 1.00 98.31 77 ASP A O 1
ATOM 624 N N . GLU A 1 78 ? 12.505 -4.644 -17.640 1.00 98.19 78 GLU A N 1
ATOM 625 C CA . GLU A 1 78 ? 11.617 -3.820 -18.480 1.00 98.19 78 GLU A CA 1
ATOM 626 C C . GLU A 1 78 ? 10.224 -4.442 -18.663 1.00 98.19 78 GLU A C 1
ATOM 628 O O . GLU A 1 78 ? 9.228 -3.724 -18.682 1.00 98.19 78 GLU A O 1
ATOM 633 N N . GLY A 1 79 ? 10.126 -5.776 -18.731 1.00 98.19 79 GLY A N 1
ATOM 634 C CA . GLY A 1 79 ? 8.831 -6.463 -18.802 1.00 98.19 79 GLY A CA 1
ATOM 635 C C . GLY A 1 79 ? 7.972 -6.253 -17.550 1.00 98.19 79 GLY A C 1
ATOM 636 O O . GLY A 1 79 ? 6.765 -6.046 -17.659 1.00 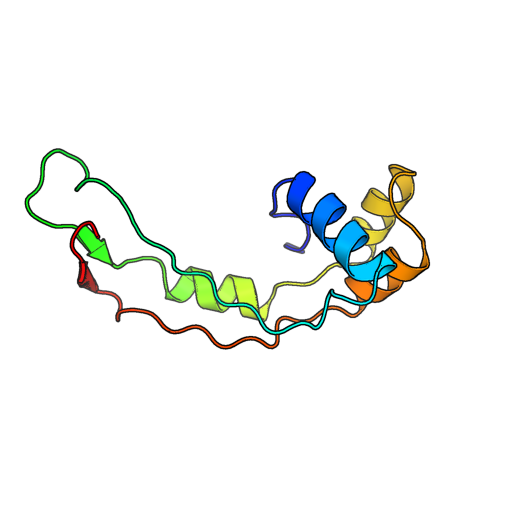98.19 79 GLY A O 1
ATOM 637 N N . PHE A 1 80 ? 8.596 -6.228 -16.370 1.00 98.44 80 PHE A N 1
ATOM 638 C CA . PHE A 1 80 ? 7.913 -5.927 -15.113 1.00 98.44 80 PHE A CA 1
ATOM 639 C C . PHE A 1 80 ? 7.505 -4.449 -15.035 1.00 98.44 80 PHE A C 1
ATOM 641 O O . PHE A 1 80 ? 6.399 -4.137 -14.600 1.00 98.44 80 PHE A O 1
ATOM 648 N N . LEU A 1 81 ? 8.355 -3.531 -15.509 1.00 98.38 81 LEU A N 1
ATOM 649 C CA . LEU A 1 81 ? 8.020 -2.104 -15.577 1.00 98.38 81 LEU A CA 1
ATOM 650 C C . LEU A 1 81 ? 6.836 -1.828 -16.513 1.00 98.38 81 LEU A C 1
ATOM 652 O O . LEU A 1 81 ? 5.982 -1.007 -16.182 1.00 98.38 81 LEU A O 1
ATOM 656 N N . GLN A 1 82 ? 6.756 -2.525 -17.650 1.00 98.00 82 GLN A N 1
ATOM 657 C CA . GLN A 1 82 ? 5.599 -2.434 -18.543 1.00 98.00 82 GLN A CA 1
ATOM 658 C C . GLN A 1 82 ? 4.329 -2.940 -17.850 1.00 98.00 82 GLN A C 1
ATOM 660 O O . GLN A 1 82 ? 3.298 -2.277 -17.898 1.00 98.00 82 GLN A O 1
ATOM 665 N N . TRP A 1 83 ? 4.419 -4.067 -17.139 1.00 97.62 83 TRP A N 1
ATOM 666 C CA . TRP A 1 83 ? 3.304 -4.589 -16.350 1.00 97.62 83 TRP A CA 1
ATOM 667 C C . TRP A 1 83 ? 2.833 -3.596 -15.271 1.00 97.62 83 TRP A C 1
ATOM 669 O O . TRP A 1 83 ? 1.632 -3.374 -15.133 1.00 97.62 83 TRP A O 1
ATOM 679 N N . LEU A 1 84 ? 3.751 -2.929 -14.557 1.00 97.00 84 LEU A N 1
ATOM 680 C CA . LEU A 1 84 ? 3.401 -1.899 -13.567 1.00 97.00 84 LEU A CA 1
ATOM 681 C C . LEU A 1 84 ? 2.665 -0.700 -14.184 1.00 97.00 84 LEU A C 1
ATOM 683 O O . LEU A 1 84 ? 1.740 -0.176 -13.567 1.00 97.00 84 LEU A O 1
ATOM 687 N N . ALA A 1 85 ? 3.046 -0.259 -15.386 1.00 96.62 85 ALA A N 1
ATOM 688 C CA . ALA A 1 85 ? 2.387 0.867 -16.058 1.00 96.62 85 ALA A CA 1
ATOM 689 C C . ALA A 1 85 ? 0.895 0.579 -16.336 1.00 96.62 85 ALA A C 1
ATOM 691 O O . ALA A 1 85 ? 0.020 1.443 -16.169 1.00 96.62 85 ALA A O 1
ATOM 692 N N . ASP A 1 86 ? 0.603 -0.672 -16.692 1.00 95.75 86 ASP A N 1
ATOM 693 C CA . ASP A 1 86 ? -0.742 -1.146 -17.012 1.00 95.75 86 ASP A CA 1
ATOM 694 C C . ASP A 1 86 ? -1.527 -1.609 -15.771 1.00 95.75 86 ASP A C 1
ATOM 696 O O . ASP A 1 86 ? -2.757 -1.692 -15.814 1.00 95.75 86 ASP A O 1
ATOM 700 N N . PHE A 1 87 ? -0.845 -1.839 -14.642 1.00 94.75 87 PHE A N 1
ATOM 701 C CA . PHE A 1 87 ? -1.438 -2.346 -13.404 1.00 94.75 87 PHE A CA 1
ATOM 702 C C . PHE A 1 87 ? -2.618 -1.499 -12.923 1.00 94.75 87 PHE A C 1
ATOM 704 O O . PHE A 1 87 ? -2.516 -0.278 -12.763 1.00 94.75 87 PHE A O 1
ATOM 711 N N . ARG A 1 88 ? -3.729 -2.164 -12.603 1.00 93.31 88 ARG A N 1
ATOM 712 C CA . ARG A 1 88 ? -4.872 -1.591 -11.885 1.00 93.31 88 ARG A CA 1
ATOM 713 C C . ARG A 1 88 ? -5.283 -2.544 -10.779 1.00 93.31 88 ARG A C 1
ATOM 715 O O . ARG A 1 88 ? -5.253 -3.754 -10.974 1.00 93.31 88 ARG A O 1
ATOM 722 N N . PHE A 1 89 ? -5.697 -1.993 -9.642 1.00 93.75 89 PHE A N 1
ATOM 723 C CA . PHE A 1 89 ? -6.255 -2.803 -8.569 1.00 93.75 89 PHE A CA 1
ATOM 724 C C . PHE A 1 89 ? -7.574 -3.445 -9.023 1.00 93.75 89 PHE A C 1
ATOM 726 O O . PHE A 1 89 ? -8.476 -2.753 -9.495 1.00 93.75 89 PHE A O 1
ATOM 733 N N . THR A 1 90 ? -7.666 -4.766 -8.885 1.00 94.38 90 THR A N 1
ATOM 734 C CA . THR A 1 90 ? -8.812 -5.593 -9.305 1.00 94.38 90 THR A CA 1
ATOM 735 C C . THR A 1 90 ? -9.381 -6.442 -8.167 1.00 94.38 90 THR A C 1
ATOM 737 O O . THR A 1 90 ? -10.293 -7.230 -8.400 1.00 94.38 90 THR A O 1
ATOM 740 N N . GLY A 1 91 ? -8.832 -6.317 -6.956 1.00 94.81 91 GLY A N 1
ATOM 741 C CA . GLY A 1 91 ? -9.254 -7.103 -5.801 1.00 94.81 91 GLY A CA 1
ATOM 742 C C . GLY A 1 91 ? -10.524 -6.575 -5.136 1.00 94.81 91 GLY A C 1
ATOM 743 O O . GLY A 1 91 ? -10.960 -5.449 -5.377 1.00 94.81 91 GLY A O 1
ATOM 744 N N . ASP A 1 92 ? -11.068 -7.388 -4.236 1.00 96.62 92 ASP A N 1
ATOM 745 C CA . ASP A 1 92 ? -12.173 -7.007 -3.361 1.00 96.62 92 ASP A CA 1
ATOM 746 C C . ASP A 1 92 ? -11.649 -6.544 -2.000 1.00 96.62 92 ASP A C 1
ATOM 748 O O . ASP A 1 92 ? -10.680 -7.090 -1.467 1.00 96.62 92 ASP A O 1
ATOM 752 N N . ILE A 1 93 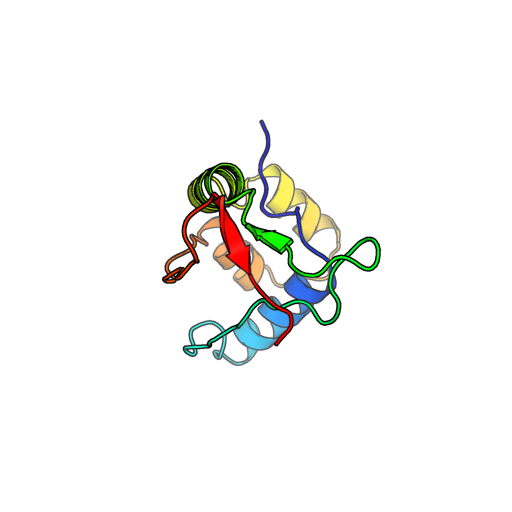? -12.316 -5.551 -1.408 1.00 96.50 93 ILE A N 1
ATOM 753 C CA . ILE A 1 93 ? -12.008 -5.066 -0.060 1.00 96.50 93 ILE A CA 1
ATOM 754 C C . ILE A 1 93 ? -13.259 -5.149 0.793 1.00 96.50 93 ILE A C 1
ATOM 756 O O . ILE A 1 93 ? -14.272 -4.507 0.519 1.00 96.50 93 ILE A O 1
ATOM 760 N N . TYR A 1 94 ? -13.142 -5.910 1.872 1.00 96.75 94 TYR A N 1
ATOM 761 C CA . TYR A 1 94 ? -14.152 -6.022 2.908 1.00 96.75 94 TYR A CA 1
ATOM 762 C C . TYR A 1 94 ? -13.683 -5.205 4.107 1.00 96.75 94 TYR A C 1
ATOM 764 O O . TYR A 1 94 ? -12.556 -5.363 4.574 1.00 96.75 94 TYR A O 1
ATOM 772 N N . ALA A 1 95 ? -14.534 -4.309 4.595 1.00 96.56 95 ALA A N 1
ATOM 773 C CA . ALA A 1 95 ? -14.197 -3.427 5.701 1.00 96.56 95 ALA A CA 1
ATOM 774 C C . ALA A 1 95 ? -15.385 -3.254 6.645 1.00 96.56 95 ALA A C 1
ATOM 776 O O . ALA A 1 95 ? -16.545 -3.281 6.234 1.00 96.56 95 ALA A O 1
ATOM 777 N N . MET A 1 96 ? -15.077 -3.032 7.922 1.00 96.06 96 MET A N 1
ATOM 778 C CA . MET A 1 96 ? -16.056 -2.528 8.881 1.00 96.06 96 MET A CA 1
ATOM 779 C C . MET A 1 96 ? -16.478 -1.114 8.473 1.00 96.06 96 MET A C 1
ATOM 781 O O . MET A 1 96 ? -15.649 -0.321 8.023 1.00 96.06 96 MET A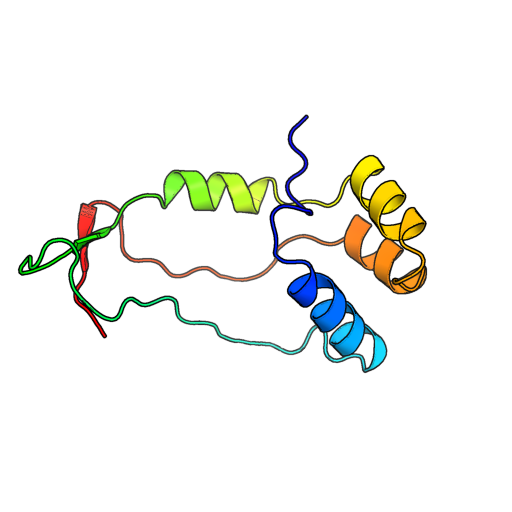 O 1
ATOM 785 N N . THR A 1 97 ? -17.756 -0.786 8.659 1.00 95.75 97 THR A N 1
ATOM 786 C CA . THR A 1 97 ? -18.257 0.563 8.383 1.00 95.75 97 THR A CA 1
ATOM 787 C C . THR A 1 97 ? -17.570 1.579 9.288 1.00 95.75 97 THR A C 1
ATOM 789 O O . THR A 1 97 ? -17.306 1.316 10.465 1.00 95.75 97 THR A O 1
ATOM 792 N N . GLU A 1 98 ? -17.301 2.758 8.745 1.00 96.69 98 GLU A N 1
ATOM 793 C CA . GLU A 1 98 ? -16.735 3.868 9.500 1.00 96.69 98 GLU A CA 1
ATOM 794 C C . GLU A 1 98 ? -17.620 4.248 10.700 1.00 96.69 98 GLU A C 1
ATOM 796 O O . GLU A 1 98 ? -18.846 4.160 10.641 1.00 96.69 98 GLU A O 1
ATOM 801 N N . GLY A 1 99 ? -16.997 4.607 11.824 1.00 97.06 99 GLY A N 1
ATOM 802 C CA . GLY A 1 99 ? -17.690 4.836 13.095 1.00 97.06 99 GLY A CA 1
ATOM 803 C C . GLY A 1 99 ? -17.991 3.567 13.907 1.00 97.06 99 GLY A C 1
ATOM 804 O O . GLY A 1 99 ? -18.415 3.673 15.058 1.00 97.06 99 GLY A O 1
ATOM 805 N N . THR A 1 100 ? -17.740 2.370 13.364 1.00 97.62 100 THR A N 1
ATOM 806 C CA . THR A 1 100 ? -17.925 1.108 14.100 1.00 97.62 100 THR A CA 1
ATOM 807 C C . THR A 1 100 ? -16.843 0.926 15.163 1.00 97.62 100 THR A C 1
ATOM 809 O O . THR A 1 100 ? -15.690 1.318 14.979 1.00 97.62 100 THR A O 1
ATOM 812 N N . ILE A 1 101 ? -17.208 0.288 16.276 1.00 97.31 101 ILE A N 1
ATOM 813 C CA . ILE A 1 101 ? -16.267 -0.125 17.315 1.00 97.31 101 ILE A CA 1
ATOM 814 C C . ILE A 1 101 ? -15.520 -1.390 16.869 1.00 97.31 101 ILE A C 1
ATOM 816 O O . ILE A 1 101 ? -16.142 -2.411 16.587 1.00 97.31 101 ILE A O 1
ATOM 820 N N . ALA A 1 102 ? -14.192 -1.328 16.858 1.00 96.88 102 ALA A N 1
ATOM 821 C CA . ALA A 1 102 ? -13.296 -2.458 16.660 1.00 96.88 102 ALA A CA 1
ATOM 822 C C . ALA A 1 102 ? -12.587 -2.838 17.970 1.00 96.88 102 ALA A C 1
ATOM 824 O O . ALA A 1 102 ? -12.405 -2.008 18.870 1.00 96.88 102 ALA A O 1
ATOM 825 N N . PHE A 1 103 ? -12.178 -4.105 18.045 1.00 96.69 103 PHE A N 1
ATOM 826 C CA . PHE A 1 103 ? -11.403 -4.675 19.144 1.00 96.69 103 PHE A CA 1
ATOM 827 C C . PHE A 1 103 ? -10.108 -5.300 18.610 1.00 96.69 103 PHE A C 1
ATOM 829 O O . PHE A 1 103 ? -10.059 -5.666 17.434 1.00 96.69 103 PHE A O 1
ATOM 836 N N . PRO A 1 104 ? -9.066 -5.436 19.449 1.00 94.88 104 PRO A N 1
ATOM 837 C CA . PRO A 1 104 ? -7.857 -6.147 19.062 1.00 94.88 104 PRO A CA 1
ATOM 838 C C . PRO A 1 104 ? -8.156 -7.630 18.811 1.00 94.88 104 PRO A C 1
ATOM 840 O O . PRO A 1 104 ? -8.877 -8.249 19.596 1.00 94.88 104 PRO A O 1
ATOM 843 N N . GLY A 1 105 ? -7.579 -8.193 17.752 1.00 82.31 105 GLY A N 1
ATOM 844 C CA . GLY A 1 105 ? -7.771 -9.581 17.321 1.00 82.31 105 GLY A CA 1
ATOM 845 C C . GLY A 1 105 ? -6.886 -9.913 16.138 1.00 82.31 105 GLY A C 1
ATOM 846 O O . GLY A 1 105 ? -6.682 -9.007 15.307 1.00 82.31 105 GLY A O 1
#

Radius of gyration: 17.15 Å; Cα contacts (8 Å, |Δi|>4): 89; chains: 1; bounding box: 37×32×46 Å

Organism: NCBI:txid1403945

Nearest PDB structures (foldseek):
  4mzy-assembly1_A  TM=9.762E-01  e=1.328E-05  Enterococcus faecalis V583